Protein AF-A0A257NHM6-F1 (afdb_monomer_lite)

Structure (mmCIF, N/CA/C/O backbone):
data_AF-A0A257NHM6-F1
#
_entry.id   AF-A0A257NHM6-F1
#
loop_
_atom_site.group_PDB
_atom_site.id
_atom_site.type_symbol
_atom_site.label_atom_id
_atom_site.label_alt_id
_atom_site.label_comp_id
_atom_site.label_asym_id
_atom_site.label_entity_id
_atom_site.label_seq_id
_atom_site.pdbx_PDB_ins_code
_atom_site.Cartn_x
_atom_site.Cartn_y
_atom_site.Cartn_z
_atom_site.occupancy
_atom_site.B_iso_or_equiv
_atom_site.auth_seq_id
_atom_site.auth_comp_id
_atom_site.auth_asym_id
_atom_site.auth_atom_id
_atom_site.pdbx_PDB_model_num
ATOM 1 N N . TYR A 1 1 ? 3.327 11.373 24.747 1.00 69.81 1 TYR A N 1
ATOM 2 C CA . TYR A 1 1 ? 2.076 12.151 24.751 1.00 69.81 1 TYR A CA 1
ATOM 3 C C . TYR A 1 1 ? 2.465 13.617 24.839 1.00 69.81 1 TYR A C 1
ATOM 5 O O . TYR A 1 1 ? 3.226 13.944 25.741 1.00 69.81 1 TYR A O 1
ATOM 13 N N . PHE A 1 2 ? 2.054 14.435 23.866 1.00 85.31 2 PHE A N 1
ATOM 14 C CA . PHE A 1 2 ? 2.403 15.860 23.750 1.00 85.31 2 PHE A CA 1
ATOM 15 C C . PHE A 1 2 ? 1.136 16.694 23.998 1.00 85.31 2 PHE A C 1
ATOM 17 O O . PHE A 1 2 ? 0.481 17.091 23.034 1.00 85.31 2 PHE A O 1
ATOM 24 N N . PRO A 1 3 ? 0.715 16.868 25.263 1.00 84.12 3 PRO A N 1
ATOM 25 C CA . PRO A 1 3 ? -0.564 17.499 25.603 1.00 84.12 3 PRO A CA 1
ATOM 26 C C . PRO A 1 3 ? -0.699 18.929 25.062 1.00 84.12 3 PRO A C 1
ATOM 28 O O . PRO A 1 3 ? -1.798 19.395 24.790 1.00 84.12 3 PRO A O 1
ATOM 31 N N . GLU A 1 4 ? 0.416 19.625 24.846 1.00 94.69 4 GLU A N 1
ATOM 32 C CA . GLU A 1 4 ? 0.450 20.960 24.252 1.00 94.69 4 GLU A CA 1
ATOM 33 C C . GLU A 1 4 ? 0.086 20.985 22.756 1.00 94.69 4 GLU A C 1
ATOM 35 O O . GLU A 1 4 ? -0.087 22.059 22.180 1.00 94.69 4 GLU A O 1
ATOM 40 N N . LYS A 1 5 ? -0.006 19.817 22.108 1.00 92.00 5 LYS A N 1
ATOM 41 C CA . LYS A 1 5 ? -0.317 19.667 20.679 1.00 92.00 5 LYS A CA 1
ATOM 42 C C . LYS A 1 5 ? -1.787 19.343 20.397 1.00 92.00 5 LYS A C 1
ATOM 44 O O . LYS A 1 5 ? -2.137 19.191 19.229 1.00 92.00 5 LYS A O 1
ATOM 49 N N . GLY A 1 6 ? -2.632 19.290 21.425 1.00 92.31 6 GLY A N 1
ATOM 50 C CA . GLY A 1 6 ? -4.068 19.035 21.313 1.00 92.31 6 GLY A CA 1
ATOM 51 C C . GLY A 1 6 ? -4.506 17.744 22.000 1.00 92.31 6 GLY A C 1
ATOM 52 O O . GLY A 1 6 ? -3.699 17.014 22.576 1.00 92.31 6 GLY A O 1
ATOM 53 N N . GLU A 1 7 ? -5.811 17.489 21.936 1.00 93.31 7 GLU A N 1
ATOM 54 C CA . GLU A 1 7 ? -6.444 16.313 22.534 1.00 93.31 7 GLU A CA 1
ATOM 55 C C . GLU A 1 7 ? -5.906 15.003 21.943 1.00 93.31 7 GLU A C 1
ATOM 57 O O . GLU A 1 7 ? -5.546 14.920 20.763 1.00 93.31 7 GLU A O 1
ATOM 62 N N . ALA A 1 8 ? -5.886 13.953 22.767 1.00 90.69 8 ALA A N 1
ATOM 63 C CA . ALA A 1 8 ? -5.508 12.622 22.317 1.00 90.69 8 ALA A CA 1
ATOM 64 C C . ALA A 1 8 ? -6.482 12.127 21.236 1.00 90.69 8 ALA A C 1
ATOM 66 O O . ALA A 1 8 ? -7.693 12.078 21.445 1.00 90.69 8 ALA A O 1
ATOM 67 N N . HIS A 1 9 ? -5.944 11.716 20.089 1.00 90.25 9 HIS A N 1
ATOM 68 C CA . HIS A 1 9 ? -6.718 11.053 19.048 1.00 90.25 9 HIS A CA 1
ATOM 69 C C . HIS A 1 9 ? -6.553 9.537 19.146 1.00 90.25 9 HIS A C 1
ATOM 71 O O . HIS A 1 9 ? -5.426 9.038 19.158 1.00 90.25 9 HIS A O 1
ATOM 77 N N . GLN A 1 10 ? -7.675 8.818 19.163 1.00 90.25 10 GLN A N 1
ATOM 78 C CA . GLN A 1 10 ? -7.698 7.363 19.157 1.00 90.25 10 GLN A CA 1
ATOM 79 C C . GLN A 1 10 ? -8.126 6.839 17.786 1.00 90.25 10 GLN A C 1
ATOM 81 O O . GLN A 1 10 ? -9.250 7.072 17.344 1.00 90.25 10 GLN A O 1
ATOM 86 N N . VAL A 1 11 ? -7.234 6.091 17.141 1.00 94.69 11 VAL A N 1
ATOM 87 C CA . VAL A 1 11 ? -7.542 5.361 15.908 1.00 94.69 11 VAL A CA 1
ATOM 88 C C . VAL A 1 11 ? -8.244 4.040 16.231 1.00 94.69 11 VAL A C 1
ATOM 90 O O . VAL A 1 11 ? -7.955 3.416 17.253 1.00 94.69 11 VAL A O 1
ATOM 93 N N . SER A 1 12 ? -9.150 3.604 15.356 1.00 95.44 12 SER A N 1
ATOM 94 C CA . SER A 1 12 ? -9.918 2.362 15.526 1.00 95.44 12 SER A CA 1
ATOM 95 C C . SER A 1 12 ? -9.263 1.135 14.890 1.00 95.44 12 SER A C 1
ATOM 97 O O . SER A 1 12 ? -9.564 0.010 15.277 1.00 95.44 12 SER A O 1
ATOM 99 N N . GLN A 1 13 ? -8.382 1.322 13.904 1.00 96.19 13 GLN A N 1
ATOM 100 C CA . GLN A 1 13 ? -7.820 0.227 13.117 1.00 96.19 13 GLN A CA 1
ATOM 101 C C . GLN A 1 13 ? -6.410 0.553 12.625 1.00 96.19 13 GLN A C 1
ATOM 103 O O . GLN A 1 13 ? -6.106 1.696 12.280 1.00 96.19 13 GLN A O 1
ATOM 108 N N . LEU A 1 14 ? -5.574 -0.481 12.536 1.00 96.88 14 LEU A N 1
ATOM 109 C CA . LEU A 1 14 ? -4.289 -0.456 11.844 1.00 96.88 14 LEU A CA 1
ATOM 110 C C . LEU A 1 14 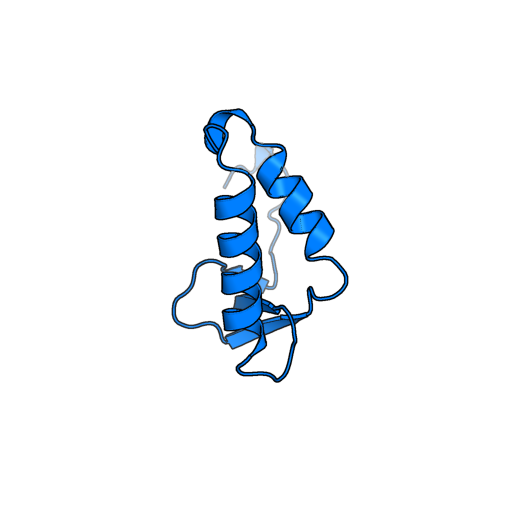? -4.306 -1.443 10.676 1.00 96.88 14 LEU A C 1
ATOM 112 O O . LEU A 1 14 ? -4.735 -2.584 10.833 1.00 96.88 14 LEU A O 1
ATOM 116 N N . LEU A 1 15 ? -3.780 -1.014 9.528 1.00 97.56 15 LEU A N 1
ATOM 117 C CA . LEU A 1 15 ? -3.473 -1.876 8.388 1.00 97.56 15 LEU A CA 1
ATOM 118 C C . LEU A 1 15 ? -1.956 -1.912 8.207 1.00 97.56 15 LEU A C 1
ATOM 120 O O . LEU A 1 15 ? -1.343 -0.922 7.806 1.00 97.56 15 LEU A O 1
ATOM 124 N N . LEU A 1 16 ? -1.340 -3.044 8.534 1.00 97.69 16 LEU A N 1
ATOM 125 C CA . LEU A 1 16 ? 0.110 -3.215 8.495 1.00 97.69 16 LEU A CA 1
ATOM 126 C C . LEU A 1 16 ? 0.517 -3.860 7.167 1.00 97.69 16 LEU A C 1
ATOM 128 O O . LEU A 1 16 ? 0.189 -5.019 6.905 1.00 97.69 16 LEU A O 1
ATOM 132 N N . SER A 1 17 ? 1.220 -3.107 6.323 1.00 96.62 17 SER A N 1
ATOM 133 C CA . SER A 1 17 ? 1.779 -3.604 5.062 1.00 96.62 17 SER A CA 1
ATOM 134 C C . SER A 1 17 ? 3.122 -4.312 5.277 1.00 96.62 17 SER A C 1
ATOM 136 O O . SER A 1 17 ? 3.726 -4.220 6.345 1.00 96.62 17 SER A O 1
ATOM 138 N N . GLY A 1 18 ? 3.598 -5.047 4.264 1.00 92.81 18 GLY A N 1
ATOM 139 C CA . GLY A 1 18 ? 4.883 -5.760 4.343 1.00 92.81 18 GLY A CA 1
ATOM 140 C C . GLY A 1 18 ? 4.882 -6.935 5.327 1.00 92.81 18 GLY A C 1
ATOM 141 O O . GLY A 1 18 ? 5.938 -7.352 5.792 1.00 92.81 18 GLY A O 1
ATOM 142 N N . THR A 1 19 ? 3.699 -7.452 5.656 1.00 93.31 19 THR A N 1
ATOM 143 C CA . THR A 1 19 ? 3.511 -8.597 6.548 1.00 93.31 19 THR A CA 1
ATOM 144 C C . THR A 1 19 ? 3.678 -9.930 5.811 1.00 93.31 19 THR A C 1
ATOM 146 O O . THR A 1 19 ? 3.351 -10.044 4.629 1.00 93.31 19 THR A O 1
ATOM 149 N N . HIS A 1 20 ? 4.141 -10.957 6.528 1.00 92.88 20 HIS A N 1
ATOM 150 C CA . HIS A 1 20 ? 4.127 -12.349 6.061 1.00 92.88 20 HIS A CA 1
ATOM 151 C C . HIS A 1 20 ? 2.801 -13.068 6.357 1.00 92.88 20 HIS A C 1
ATOM 153 O O . HIS A 1 20 ? 2.559 -14.141 5.811 1.00 92.88 20 HIS A O 1
ATOM 159 N N . GLU A 1 21 ? 1.937 -12.476 7.185 1.00 95.00 21 GLU A N 1
ATOM 160 C CA . GLU A 1 21 ? 0.670 -13.062 7.639 1.00 95.00 21 GLU A CA 1
ATOM 161 C C . GLU A 1 21 ? -0.521 -12.126 7.350 1.00 95.00 21 GLU A C 1
ATOM 163 O O . GLU A 1 21 ? -1.206 -11.694 8.286 1.00 95.00 21 GLU A O 1
ATOM 168 N N . PRO A 1 22 ? -0.765 -11.739 6.083 1.00 96.94 22 PRO A N 1
ATOM 169 C CA . PRO A 1 22 ? -1.894 -10.880 5.754 1.00 96.94 22 PRO A CA 1
ATOM 170 C C . PRO A 1 22 ? -3.231 -11.593 5.984 1.00 96.94 22 PRO A C 1
ATOM 172 O O . PRO A 1 22 ? -3.368 -12.784 5.706 1.00 96.94 22 PRO A O 1
ATOM 175 N N . ASP A 1 23 ? -4.224 -10.846 6.454 1.00 97.69 23 ASP A N 1
ATOM 176 C CA . ASP A 1 23 ? -5.601 -11.309 6.673 1.00 97.69 23 ASP A CA 1
ATOM 177 C C . ASP A 1 23 ? -6.645 -10.469 5.916 1.00 97.69 23 ASP A C 1
ATOM 179 O O . ASP A 1 23 ? -7.816 -10.844 5.857 1.00 97.69 23 ASP A O 1
ATOM 183 N N . VAL A 1 24 ? -6.221 -9.380 5.265 1.00 97.88 24 VAL A N 1
ATOM 184 C CA . VAL A 1 24 ? -7.050 -8.580 4.360 1.00 97.88 24 VAL A CA 1
ATOM 185 C C . VAL A 1 24 ? -6.297 -8.263 3.069 1.00 97.88 24 VAL A C 1
ATOM 187 O O . VAL A 1 24 ? -5.097 -7.980 3.080 1.00 97.88 24 VAL A O 1
ATOM 190 N N . VAL A 1 25 ? -7.015 -8.296 1.945 1.00 98.44 25 VAL A N 1
ATOM 191 C CA . VAL A 1 25 ? -6.507 -7.915 0.621 1.00 98.44 25 VAL A CA 1
ATOM 192 C C . VAL A 1 25 ? -7.449 -6.887 0.005 1.00 98.44 25 VAL A C 1
ATOM 194 O O . VAL A 1 25 ? -8.658 -7.102 -0.053 1.00 98.44 25 VAL A O 1
ATOM 197 N N . ILE A 1 26 ? -6.892 -5.772 -0.459 1.00 98.25 26 ILE A N 1
ATOM 198 C CA . ILE A 1 26 ? -7.622 -4.702 -1.144 1.00 98.25 26 ILE A CA 1
ATOM 199 C C . ILE A 1 26 ? -7.400 -4.848 -2.651 1.00 98.25 26 ILE A C 1
ATOM 201 O O . ILE A 1 26 ? -6.255 -4.937 -3.091 1.00 98.25 26 ILE A O 1
ATOM 205 N N . ASP A 1 27 ? -8.478 -4.854 -3.440 1.00 98.62 27 ASP A N 1
ATOM 206 C CA . ASP A 1 27 ? -8.396 -4.862 -4.906 1.00 98.62 27 ASP A CA 1
ATOM 207 C C . ASP A 1 27 ? -7.840 -3.532 -5.426 1.00 98.62 27 ASP A C 1
ATOM 209 O O . ASP A 1 27 ? -8.438 -2.468 -5.250 1.00 98.62 27 ASP A O 1
ATOM 213 N N . VAL A 1 28 ? -6.693 -3.607 -6.099 1.00 98.50 28 VAL A N 1
ATOM 214 C CA . VAL A 1 28 ? -6.023 -2.462 -6.728 1.00 98.50 28 VAL A CA 1
ATOM 215 C C . VAL A 1 28 ? -5.958 -2.598 -8.245 1.00 98.50 28 VAL A C 1
ATOM 217 O O . VAL A 1 28 ? -5.226 -1.866 -8.909 1.00 98.50 28 VAL A O 1
ATOM 220 N N . SER A 1 29 ? -6.746 -3.497 -8.838 1.00 98.19 29 SER A N 1
ATOM 221 C CA . SER A 1 29 ? -6.686 -3.790 -10.274 1.00 98.19 29 SER A CA 1
ATOM 222 C C . SER A 1 29 ? -6.970 -2.567 -11.146 1.00 98.19 29 SER A C 1
ATOM 224 O O . SER A 1 29 ? -6.427 -2.435 -12.237 1.00 98.19 29 SER A O 1
ATOM 226 N N . ARG A 1 30 ? -7.775 -1.622 -10.648 1.00 98.44 30 ARG A N 1
ATOM 227 C CA . ARG A 1 30 ? -8.089 -0.363 -11.346 1.00 98.44 30 ARG A CA 1
ATOM 228 C C . ARG A 1 30 ? -7.050 0.743 -11.142 1.00 98.44 30 ARG A C 1
ATOM 230 O O . ARG A 1 30 ? -7.144 1.779 -11.795 1.00 98.44 30 ARG A O 1
ATOM 237 N N . THR A 1 31 ? -6.109 0.570 -10.216 1.00 98.50 31 THR A N 1
ATOM 238 C CA . THR A 1 31 ? -5.164 1.612 -9.779 1.00 98.50 31 THR A CA 1
ATOM 239 C C . THR A 1 31 ? -3.700 1.176 -9.837 1.00 98.50 31 THR A C 1
ATOM 241 O O . THR A 1 31 ? -2.817 1.990 -9.557 1.00 98.50 31 THR A O 1
ATOM 244 N N . ILE A 1 32 ? -3.418 -0.063 -10.248 1.00 98.31 32 ILE A N 1
ATOM 245 C CA . ILE A 1 32 ? -2.066 -0.626 -10.305 1.00 98.31 32 ILE A CA 1
ATOM 246 C C . ILE A 1 32 ? -1.112 0.211 -11.175 1.00 98.31 32 ILE A C 1
ATOM 248 O O . ILE A 1 32 ? 0.002 0.513 -10.747 1.00 98.31 32 ILE A O 1
ATOM 252 N N . ASP A 1 33 ? -1.576 0.727 -12.314 1.00 98.06 33 ASP A N 1
ATOM 253 C CA . ASP A 1 33 ? -0.779 1.604 -13.182 1.00 98.06 33 ASP A CA 1
ATOM 254 C C . ASP A 1 33 ? -0.385 2.914 -12.483 1.00 98.06 33 ASP A C 1
ATOM 256 O O . ASP A 1 33 ? 0.719 3.435 -12.666 1.00 98.06 33 ASP A O 1
ATOM 260 N N . THR A 1 34 ? -1.285 3.465 -11.665 1.00 98.62 34 THR A N 1
ATOM 261 C CA . THR A 1 34 ? -1.022 4.676 -10.876 1.00 98.62 34 THR A CA 1
ATOM 262 C C . THR A 1 34 ? 0.018 4.395 -9.797 1.00 98.62 34 THR A C 1
ATOM 264 O O . THR A 1 34 ? 0.931 5.200 -9.612 1.00 98.62 34 THR A O 1
ATOM 267 N N . LYS A 1 35 ? -0.056 3.231 -9.137 1.00 98.06 35 LYS A N 1
ATOM 268 C CA . LYS A 1 35 ? 0.963 2.783 -8.177 1.00 98.06 35 LYS A CA 1
ATOM 269 C C . LYS A 1 35 ? 2.335 2.663 -8.837 1.00 98.06 35 LYS A C 1
ATOM 271 O O . LYS A 1 35 ? 3.306 3.205 -8.315 1.00 98.06 35 LYS A O 1
ATOM 276 N N . VAL A 1 36 ? 2.417 2.024 -10.004 1.00 97.94 36 VAL A N 1
ATOM 277 C CA . VAL A 1 36 ? 3.660 1.906 -10.784 1.00 97.94 36 VAL A CA 1
ATOM 278 C C . VAL A 1 36 ? 4.246 3.284 -11.097 1.00 97.94 36 VAL A C 1
ATOM 280 O O . VAL A 1 36 ? 5.420 3.529 -10.823 1.00 97.94 36 VAL A O 1
ATOM 283 N N . LYS A 1 37 ? 3.433 4.214 -11.615 1.00 97.38 37 LYS A N 1
ATOM 284 C CA . LYS A 1 37 ? 3.877 5.591 -11.898 1.00 97.38 37 LYS A CA 1
ATOM 285 C C . LYS A 1 37 ? 4.384 6.299 -10.642 1.00 97.38 37 LYS A C 1
ATOM 287 O O . LYS A 1 37 ? 5.409 6.971 -10.708 1.00 97.38 37 LYS A O 1
ATOM 292 N N . SER A 1 38 ? 3.700 6.123 -9.510 1.00 97.81 38 SER A N 1
ATOM 293 C CA . SER A 1 38 ? 4.120 6.695 -8.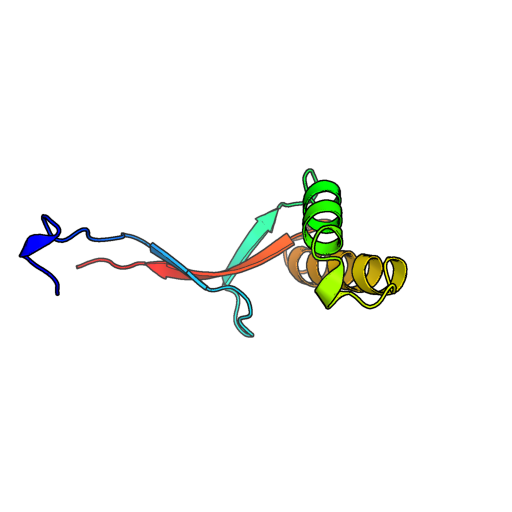229 1.00 97.81 38 SER A CA 1
ATOM 294 C C . SER A 1 38 ? 5.483 6.163 -7.788 1.00 97.81 38 SER A C 1
ATOM 296 O O . SER A 1 38 ? 6.332 6.953 -7.395 1.00 97.81 38 SER A O 1
ATOM 298 N N . VAL A 1 39 ? 5.723 4.851 -7.882 1.00 96.56 39 VAL A N 1
ATOM 299 C CA . VAL A 1 39 ? 7.022 4.254 -7.521 1.00 96.56 39 VAL A CA 1
ATOM 300 C C . VAL A 1 39 ? 8.132 4.776 -8.437 1.00 96.56 39 VAL A C 1
ATOM 302 O O . VAL A 1 39 ? 9.191 5.178 -7.957 1.00 96.56 39 VAL A O 1
ATOM 305 N N . LEU A 1 40 ? 7.878 4.848 -9.746 1.00 96.25 40 LEU A N 1
ATOM 306 C CA . LEU A 1 40 ? 8.855 5.334 -10.727 1.00 96.25 40 LEU A CA 1
ATOM 307 C C . LEU A 1 40 ? 9.186 6.826 -10.582 1.00 96.25 40 LEU A C 1
ATOM 309 O O . LEU A 1 40 ? 10.251 7.259 -11.018 1.00 96.25 40 LEU A O 1
ATOM 313 N N . ALA A 1 41 ? 8.318 7.619 -9.950 1.00 96.56 41 ALA A N 1
ATOM 314 C CA . ALA A 1 41 ? 8.597 9.026 -9.675 1.00 96.56 41 ALA A CA 1
ATOM 315 C C . ALA A 1 41 ? 9.767 9.220 -8.687 1.00 96.56 41 ALA A C 1
ATOM 317 O O . ALA A 1 41 ? 10.392 10.281 -8.673 1.00 96.56 41 ALA A O 1
ATOM 318 N N . HIS A 1 42 ? 10.124 8.194 -7.905 1.00 95.44 42 HIS A N 1
ATOM 319 C CA . HIS A 1 42 ? 11.291 8.202 -7.020 1.00 95.44 42 HIS A CA 1
ATOM 320 C C . HIS A 1 42 ? 12.594 7.943 -7.797 1.00 95.44 42 HIS A C 1
ATOM 322 O O . HIS A 1 42 ? 13.333 7.002 -7.509 1.00 95.44 42 HIS A O 1
ATOM 328 N N . ALA A 1 43 ? 12.895 8.804 -8.776 1.00 92.44 43 ALA A N 1
ATOM 329 C CA . ALA A 1 43 ? 13.994 8.634 -9.732 1.00 92.44 43 ALA A CA 1
ATOM 330 C C . ALA A 1 43 ? 15.361 8.355 -9.074 1.00 92.44 43 ALA A C 1
ATOM 332 O O . ALA A 1 43 ? 16.130 7.531 -9.565 1.00 92.44 43 ALA A O 1
ATOM 333 N N . SER A 1 44 ? 15.651 8.992 -7.933 1.00 93.44 44 SER A N 1
ATOM 334 C CA . SER A 1 44 ? 16.909 8.793 -7.200 1.00 93.44 44 SER A CA 1
ATOM 335 C C . SER A 1 44 ? 17.050 7.412 -6.549 1.00 93.44 44 SER A C 1
ATOM 337 O O . SER A 1 44 ? 18.159 7.040 -6.185 1.00 93.44 44 SER A O 1
ATOM 339 N N . GLN A 1 45 ? 15.956 6.660 -6.390 1.00 91.38 45 GLN A N 1
ATOM 340 C CA . GLN A 1 45 ? 15.934 5.346 -5.734 1.00 91.38 45 GLN A CA 1
ATOM 341 C C . GLN A 1 45 ? 15.947 4.178 -6.726 1.00 91.38 45 GLN A C 1
ATOM 343 O O . GLN A 1 45 ? 16.343 3.076 -6.364 1.00 91.38 45 GLN A O 1
ATOM 348 N N . ILE A 1 46 ? 15.515 4.405 -7.970 1.00 87.38 46 ILE A N 1
ATOM 349 C CA . ILE A 1 46 ? 15.314 3.341 -8.970 1.00 87.38 46 ILE A CA 1
ATOM 350 C C . ILE A 1 46 ? 16.526 3.102 -9.881 1.00 87.38 46 ILE A C 1
ATOM 352 O O . ILE A 1 46 ? 16.484 2.206 -10.713 1.00 87.38 46 ILE A O 1
ATOM 356 N N . ALA A 1 47 ? 17.589 3.907 -9.758 1.00 84.19 47 ALA A N 1
ATOM 357 C CA . ALA A 1 47 ? 18.855 3.767 -10.495 1.00 84.19 47 ALA A CA 1
ATOM 358 C C . ALA A 1 47 ? 18.729 3.563 -12.028 1.00 84.19 47 ALA A C 1
ATOM 360 O O . ALA A 1 47 ? 19.646 3.052 -12.664 1.00 84.19 47 ALA A O 1
ATOM 361 N N . GLY A 1 48 ? 17.610 3.982 -12.631 1.00 84.88 48 GLY A N 1
ATOM 362 C CA . GLY A 1 48 ? 17.331 3.831 -14.063 1.00 84.88 48 GLY A CA 1
ATOM 363 C C . GLY A 1 48 ? 16.686 2.504 -14.491 1.00 84.88 48 GLY A C 1
ATOM 364 O O . GLY A 1 48 ? 16.378 2.369 -15.672 1.00 84.88 48 GLY A O 1
ATOM 365 N N . ASP A 1 49 ? 16.419 1.559 -13.583 1.00 92.06 49 ASP A N 1
ATOM 366 C CA . ASP A 1 49 ? 15.765 0.279 -13.905 1.00 92.06 49 ASP A CA 1
ATOM 367 C C . ASP A 1 49 ? 14.233 0.374 -13.802 1.00 92.06 49 ASP A C 1
ATOM 369 O O . ASP A 1 49 ? 13.593 -0.140 -12.885 1.00 92.06 49 ASP A O 1
ATOM 373 N N . ALA A 1 50 ? 13.619 1.106 -14.730 1.00 91.50 50 ALA A N 1
ATOM 374 C CA . ALA A 1 50 ? 12.174 1.315 -14.701 1.00 91.50 50 ALA A CA 1
ATOM 375 C C . ALA A 1 50 ? 11.375 0.025 -14.962 1.00 91.50 50 ALA A C 1
ATOM 377 O O . ALA A 1 50 ? 10.305 -0.155 -14.379 1.00 91.50 50 ALA A O 1
ATOM 378 N N . ASP A 1 51 ? 11.873 -0.856 -15.829 1.00 94.12 51 ASP A N 1
ATOM 379 C CA . ASP A 1 51 ? 11.155 -2.066 -16.233 1.00 94.12 51 ASP A CA 1
ATOM 380 C C . ASP A 1 51 ? 11.235 -3.158 -15.162 1.00 94.12 51 ASP A C 1
ATOM 382 O O . ASP A 1 51 ? 10.197 -3.703 -14.789 1.00 94.12 51 ASP A O 1
ATOM 386 N N . GLY A 1 52 ? 12.400 -3.378 -14.542 1.00 95.25 52 GLY A N 1
ATOM 387 C CA . GLY A 1 52 ? 12.504 -4.295 -13.406 1.00 95.25 52 GLY A CA 1
ATOM 388 C C . GLY A 1 52 ? 11.626 -3.860 -12.228 1.00 95.25 52 GLY A C 1
ATOM 389 O O . GLY A 1 52 ? 10.951 -4.679 -11.599 1.00 95.25 52 GLY A O 1
ATOM 390 N N . ILE A 1 53 ? 11.542 -2.552 -11.962 1.00 95.06 53 ILE A N 1
ATOM 391 C CA . ILE A 1 53 ? 10.653 -2.011 -10.924 1.00 95.06 53 ILE A CA 1
ATOM 392 C C . ILE A 1 53 ? 9.173 -2.225 -11.269 1.00 95.06 53 ILE A C 1
ATOM 394 O O . ILE A 1 53 ? 8.392 -2.564 -10.376 1.00 95.06 53 ILE A O 1
ATOM 398 N N . ARG A 1 54 ? 8.773 -2.070 -12.539 1.00 96.62 54 ARG A N 1
ATOM 399 C CA . ARG A 1 54 ? 7.406 -2.391 -12.990 1.00 96.62 54 ARG A CA 1
A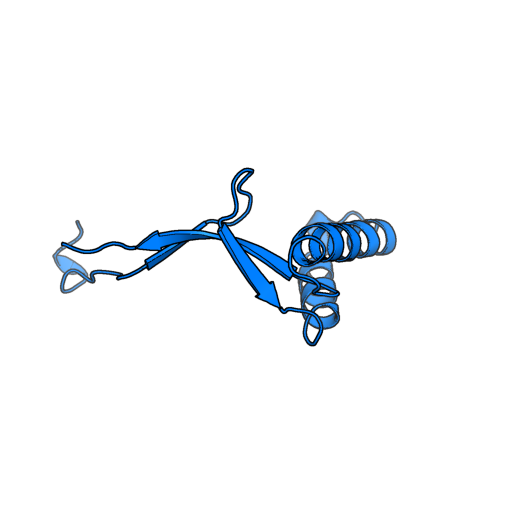TOM 400 C C . ARG A 1 54 ? 7.073 -3.848 -12.701 1.00 96.62 54 ARG A C 1
ATOM 402 O O . ARG A 1 54 ? 6.069 -4.105 -12.036 1.00 96.62 54 ARG A O 1
ATOM 409 N N . ASP A 1 55 ? 7.932 -4.767 -13.128 1.00 97.38 55 ASP A N 1
ATOM 410 C CA 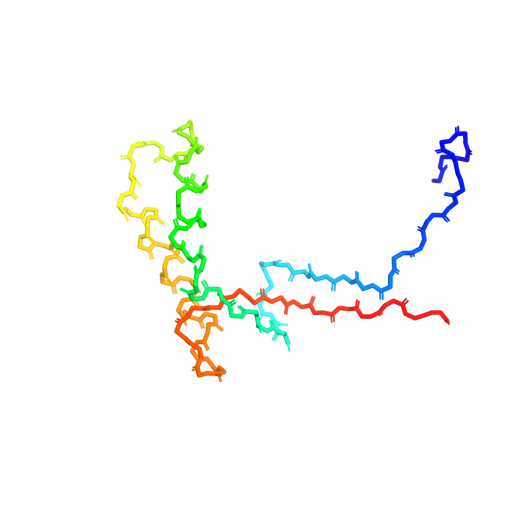. ASP A 1 55 ? 7.723 -6.208 -12.969 1.00 97.38 55 ASP A CA 1
ATOM 411 C C . ASP A 1 55 ? 7.600 -6.604 -11.495 1.00 97.38 55 ASP A C 1
ATOM 413 O O . ASP A 1 55 ? 6.707 -7.364 -11.118 1.00 97.38 55 ASP A O 1
ATOM 417 N N . VAL A 1 56 ? 8.435 -6.025 -10.626 1.00 96.19 56 VAL A N 1
ATOM 418 C CA . VAL A 1 56 ? 8.350 -6.248 -9.176 1.00 96.19 56 VAL A CA 1
ATOM 419 C C . VAL A 1 56 ? 7.023 -5.741 -8.604 1.00 96.19 56 VAL A C 1
ATOM 421 O O . VAL A 1 56 ? 6.424 -6.417 -7.764 1.00 96.19 56 VAL A O 1
ATOM 424 N N . VAL A 1 57 ? 6.549 -4.564 -9.025 1.00 97.31 57 VAL A N 1
ATOM 425 C CA . VAL A 1 57 ? 5.288 -3.990 -8.527 1.00 97.31 57 VAL A CA 1
ATOM 426 C C . VAL A 1 57 ? 4.087 -4.825 -8.972 1.00 97.31 57 VAL A C 1
ATOM 428 O O . VAL A 1 57 ? 3.267 -5.179 -8.120 1.00 97.31 57 VAL A O 1
ATOM 431 N N . TYR A 1 58 ? 3.997 -5.176 -10.259 1.00 98.38 58 TYR A N 1
ATOM 432 C CA . TYR A 1 58 ? 2.923 -6.031 -10.776 1.00 98.38 58 TYR A CA 1
ATOM 433 C C . TYR A 1 58 ? 2.973 -7.419 -10.146 1.00 98.38 58 TYR A C 1
ATOM 435 O O . TYR A 1 58 ? 1.987 -7.853 -9.556 1.00 98.38 58 TYR A O 1
ATOM 443 N N . GLY A 1 59 ? 4.133 -8.078 -10.168 1.00 98.25 59 GLY A N 1
ATOM 444 C CA . GLY A 1 59 ? 4.286 -9.437 -9.657 1.00 98.25 59 GLY A CA 1
ATOM 445 C C . GLY A 1 59 ? 3.933 -9.565 -8.174 1.00 98.25 59 GLY A C 1
ATOM 446 O O . GLY A 1 59 ? 3.309 -10.546 -7.773 1.00 98.25 59 GLY A O 1
ATOM 447 N N . ARG A 1 60 ? 4.269 -8.567 -7.344 1.00 97.19 60 ARG A N 1
ATOM 448 C CA . ARG A 1 60 ? 3.853 -8.544 -5.929 1.00 97.19 60 ARG A CA 1
ATOM 449 C C . ARG A 1 60 ? 2.349 -8.348 -5.771 1.00 97.19 60 ARG A C 1
ATOM 451 O O . ARG A 1 60 ? 1.748 -8.998 -4.918 1.00 97.19 60 ARG A O 1
ATOM 458 N N . ALA A 1 61 ? 1.745 -7.473 -6.572 1.00 98.19 61 ALA A N 1
ATOM 459 C CA . ALA A 1 61 ? 0.308 -7.242 -6.512 1.00 98.19 61 ALA A CA 1
ATOM 460 C C . ALA A 1 61 ? -0.488 -8.471 -6.987 1.00 98.19 61 ALA A C 1
ATOM 462 O O . ALA A 1 61 ? -1.477 -8.838 -6.357 1.00 98.19 61 ALA A O 1
ATOM 463 N N . GLU A 1 62 ? -0.031 -9.167 -8.031 1.00 98.31 62 GLU A N 1
ATOM 464 C CA . GLU A 1 62 ? -0.627 -10.437 -8.471 1.00 98.31 62 GLU A CA 1
ATOM 465 C C . GLU A 1 62 ? -0.527 -11.516 -7.394 1.00 98.31 62 GLU A C 1
ATOM 467 O O . GLU A 1 62 ? -1.506 -12.200 -7.101 1.00 98.31 62 GLU A O 1
ATOM 472 N N . GLN A 1 63 ? 0.649 -11.666 -6.773 1.00 97.38 63 GLN A N 1
ATOM 473 C CA . GLN A 1 63 ? 0.852 -12.630 -5.688 1.00 97.38 63 GLN A CA 1
ATOM 474 C C . GLN A 1 63 ? -0.082 -12.363 -4.504 1.00 97.38 63 GLN A C 1
ATOM 476 O O . GLN A 1 63 ? -0.619 -13.310 -3.934 1.00 97.38 63 GLN A O 1
ATOM 481 N N . ALA A 1 64 ? -0.305 -11.093 -4.165 1.00 97.75 64 ALA A N 1
ATOM 482 C CA . ALA A 1 64 ? -1.223 -10.695 -3.104 1.00 97.75 64 ALA A CA 1
ATOM 483 C C . ALA A 1 64 ? -2.703 -10.913 -3.471 1.00 97.75 64 ALA A C 1
ATOM 485 O O . ALA A 1 64 ? -3.487 -11.309 -2.613 1.00 97.75 64 ALA A O 1
ATOM 486 N N . GLY A 1 65 ? -3.098 -10.670 -4.726 1.00 98.00 65 GLY A N 1
ATOM 487 C CA . GLY A 1 65 ? -4.486 -10.815 -5.184 1.00 98.00 65 GLY A CA 1
ATOM 488 C C . GLY A 1 65 ? -4.920 -12.262 -5.435 1.00 98.00 65 GLY A C 1
ATOM 489 O O . GLY A 1 65 ? -6.068 -12.627 -5.167 1.00 98.00 65 GLY A O 1
ATOM 490 N N . ARG A 1 66 ? -3.998 -13.115 -5.899 1.00 97.75 66 ARG A N 1
ATOM 491 C CA . ARG A 1 66 ? -4.283 -14.493 -6.329 1.00 97.75 66 ARG A CA 1
ATOM 492 C C . ARG A 1 66 ? -5.048 -15.346 -5.302 1.00 97.75 66 ARG A C 1
ATOM 494 O O . ARG A 1 66 ? -5.996 -16.007 -5.725 1.00 97.75 66 ARG A O 1
ATOM 501 N N . PRO A 1 67 ? -4.709 -15.365 -3.994 1.00 96.19 67 PRO A N 1
ATOM 502 C CA . PRO A 1 67 ? -5.393 -16.218 -3.017 1.00 96.19 67 PRO A CA 1
ATOM 503 C C . PRO A 1 67 ? -6.891 -15.927 -2.863 1.00 96.19 67 PRO A C 1
ATOM 505 O O . PRO A 1 67 ? -7.641 -16.806 -2.451 1.00 96.19 67 PRO A O 1
ATOM 508 N N . VAL A 1 68 ? -7.325 -14.710 -3.207 1.00 97.12 68 VAL A N 1
ATOM 509 C CA . VAL A 1 68 ? -8.718 -14.247 -3.095 1.00 97.12 68 VAL A CA 1
ATOM 510 C C . VAL A 1 68 ? -9.387 -14.034 -4.460 1.00 97.12 68 VAL A C 1
ATOM 512 O O . VAL A 1 68 ? -10.468 -13.459 -4.537 1.00 97.12 68 VAL A O 1
ATOM 515 N N . GLY A 1 69 ? -8.763 -14.503 -5.547 1.00 97.56 69 GLY A N 1
ATOM 516 C CA . GLY A 1 69 ? -9.323 -14.424 -6.900 1.00 97.56 69 GLY A CA 1
ATOM 517 C C . GLY A 1 69 ? -9.274 -13.032 -7.538 1.00 97.56 69 GLY A C 1
ATOM 518 O O . GLY A 1 69 ? -9.993 -12.783 -8.504 1.00 97.56 69 GLY A O 1
ATOM 519 N N . LEU A 1 70 ? -8.440 -12.128 -7.020 1.00 97.94 70 LEU A N 1
ATOM 520 C CA . LEU A 1 70 ? -8.223 -10.801 -7.595 1.00 97.94 70 LEU A CA 1
ATOM 521 C C . LEU A 1 70 ? -7.051 -10.820 -8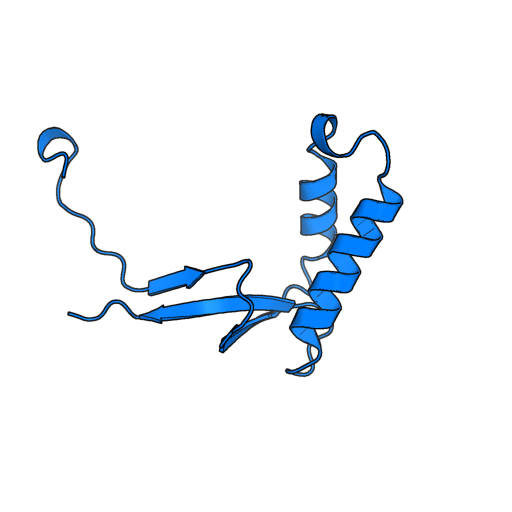.580 1.00 97.94 70 LEU A C 1
ATOM 523 O O . LEU A 1 70 ? -6.087 -11.564 -8.393 1.00 97.94 70 LEU A O 1
ATOM 527 N N . GLY A 1 71 ? -7.117 -9.961 -9.602 1.00 97.75 71 GLY A N 1
ATOM 528 C CA . GLY A 1 71 ? -6.007 -9.761 -10.537 1.00 97.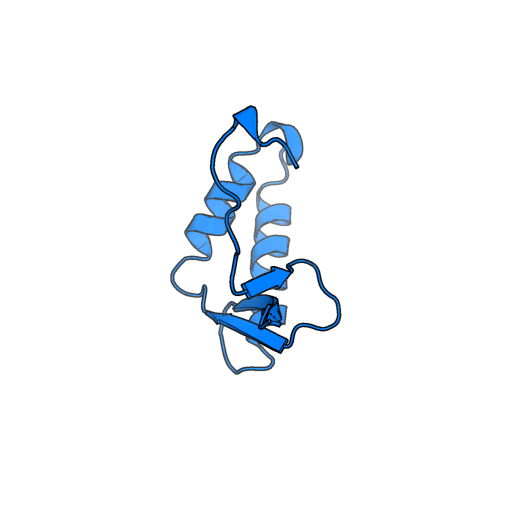75 71 GLY A CA 1
ATOM 529 C C . GLY A 1 71 ? -4.804 -9.128 -9.842 1.00 97.75 71 GLY A C 1
ATOM 530 O O . GLY A 1 71 ? -3.712 -9.686 -9.862 1.00 97.75 71 GLY A O 1
ATOM 531 N N . PHE A 1 72 ? -5.028 -8.004 -9.157 1.00 98.69 72 PHE A N 1
ATOM 532 C CA . PHE A 1 72 ? -4.003 -7.307 -8.384 1.00 98.69 72 PHE A CA 1
ATOM 533 C C . PHE A 1 72 ? -4.539 -6.915 -7.006 1.00 98.69 72 PHE A C 1
ATOM 535 O O . PHE A 1 72 ? -5.591 -6.284 -6.894 1.00 98.69 72 PHE A O 1
ATOM 542 N N . GLY A 1 73 ? -3.796 -7.258 -5.956 1.00 98.25 73 GLY A N 1
ATOM 543 C CA . GLY A 1 73 ? -4.135 -6.951 -4.571 1.00 98.25 73 GLY A CA 1
ATOM 544 C C . GLY A 1 73 ? -3.031 -6.200 -3.828 1.00 98.25 73 GLY A C 1
ATOM 545 O O . GLY A 1 73 ? -1.849 -6.300 -4.155 1.00 98.25 73 GLY A O 1
ATOM 546 N N . GLU A 1 74 ? -3.412 -5.478 -2.779 1.00 98.44 74 GLU A N 1
ATOM 547 C CA . GLU A 1 74 ? -2.509 -5.082 -1.696 1.00 98.44 74 GLU A CA 1
ATOM 548 C C . GLU A 1 74 ? -2.924 -5.780 -0.408 1.00 98.44 74 GLU A C 1
ATOM 550 O O . GLU A 1 74 ? -4.074 -5.681 0.016 1.00 98.44 74 GLU A O 1
ATOM 555 N N . ALA A 1 75 ? -1.986 -6.507 0.194 1.00 98.06 75 ALA A N 1
ATOM 556 C CA . ALA A 1 75 ? -2.236 -7.340 1.358 1.00 98.06 75 ALA A CA 1
ATOM 557 C C . ALA A 1 75 ? -1.733 -6.666 2.641 1.00 98.06 75 ALA A C 1
ATOM 559 O O . ALA A 1 75 ? -0.618 -6.134 2.679 1.00 98.06 75 ALA A O 1
ATOM 560 N N . PHE A 1 76 ? -2.546 -6.727 3.694 1.00 98.50 76 PHE A N 1
ATOM 561 C CA . PHE A 1 76 ? -2.253 -6.144 5.000 1.00 98.50 76 PHE A CA 1
ATOM 562 C C . PHE A 1 76 ? -2.605 -7.122 6.119 1.00 98.50 76 PHE A C 1
ATOM 564 O O . PHE A 1 76 ? -3.423 -8.025 5.941 1.00 98.50 76 PHE A O 1
ATOM 571 N N . ARG A 1 77 ? -2.008 -6.900 7.293 1.00 97.94 77 ARG A N 1
ATOM 572 C CA . ARG A 1 77 ? -2.533 -7.405 8.565 1.00 97.94 77 ARG A CA 1
ATOM 573 C C . ARG A 1 77 ? -3.429 -6.333 9.173 1.00 97.94 77 ARG A C 1
ATOM 575 O O . ARG A 1 77 ? -2.953 -5.226 9.430 1.00 97.94 77 ARG A O 1
ATOM 582 N N . SER A 1 78 ? -4.692 -6.654 9.406 1.00 97.50 78 SER A N 1
ATOM 583 C CA . SER A 1 78 ? -5.658 -5.783 10.059 1.00 97.50 78 SER A CA 1
ATOM 584 C C . SER A 1 78 ? -5.656 -6.023 11.564 1.00 97.50 78 SER A C 1
ATOM 586 O O . SER A 1 78 ? -5.816 -7.147 12.033 1.00 97.50 78 SER A O 1
ATOM 588 N N . VAL A 1 79 ? -5.506 -4.951 12.338 1.00 97.12 79 VAL A N 1
ATOM 589 C CA . VAL A 1 79 ? -5.630 -4.984 13.798 1.00 97.12 79 VAL A CA 1
ATOM 590 C C . VAL A 1 79 ? -6.699 -3.987 14.202 1.00 97.12 79 VAL A C 1
ATOM 592 O O . VAL A 1 79 ? -6.541 -2.783 13.993 1.00 97.12 79 VAL A O 1
ATOM 595 N N . GLU A 1 80 ? -7.790 -4.491 14.766 1.00 95.88 80 GLU A N 1
ATOM 596 C CA . GLU A 1 80 ? -8.808 -3.655 15.389 1.00 95.88 80 GLU A CA 1
ATOM 597 C C . GLU A 1 80 ? -8.327 -3.220 16.774 1.00 95.88 80 GLU A C 1
ATOM 599 O O . GLU A 1 80 ? -7.809 -4.018 17.557 1.00 95.88 80 GLU A O 1
ATOM 604 N N . LEU A 1 81 ? -8.462 -1.930 17.053 1.00 92.62 81 LEU A N 1
ATOM 605 C CA . LEU A 1 81 ? -8.085 -1.312 18.313 1.00 92.62 81 LEU A CA 1
ATOM 606 C C . LEU A 1 81 ? -9.368 -0.927 19.050 1.00 92.62 81 LEU A C 1
ATOM 608 O O . LEU A 1 81 ? -9.765 0.237 19.077 1.00 92.62 81 LEU A O 1
ATOM 612 N N . SER A 1 82 ? -10.047 -1.930 19.601 1.00 79.19 82 SER A N 1
ATOM 613 C CA . SER A 1 82 ? -11.176 -1.740 20.512 1.00 79.19 82 SER A CA 1
ATOM 614 C C . SER A 1 82 ? -10.673 -1.642 21.953 1.00 79.19 82 SER A C 1
ATOM 616 O O . SER A 1 82 ? -9.876 -2.482 22.379 1.00 79.19 82 SER A O 1
ATOM 618 N N . PHE A 1 83 ? -11.169 -0.654 22.696 1.00 61.69 83 PHE A N 1
ATOM 619 C CA . PHE A 1 83 ? -11.094 -0.608 24.158 1.00 61.69 83 PHE A CA 1
ATOM 620 C C . PHE A 1 83 ? -12.444 -0.986 24.757 1.00 61.69 83 PHE A C 1
ATOM 622 O O . PHE A 1 83 ? -13.469 -0.543 24.189 1.00 61.69 83 PHE A O 1
#

Radius of gyration: 16.85 Å; chains: 1; bounding box: 30×37×42 Å

Foldseek 3Di:
DPVVVDDDDDDFKDWAAPDPDFPDKDACVVPLVVVLVVVVVPVVVCVPPSPVSSCVSQVVQCVRQVVVVHNGIGTTHMDGDDD

Sequence (83 aa):
YFPEKGEAHQVSQLLLSGTHEPDVVIDVSRTIDTKVKSVLAHASQIAGDADGIRDVVYGRAEQAGRPVGLGFGEAFRSVELSF

Secondary structure (DSSP, 8-state):
--GGG-SPP--SEEEE-S-SS--EEEE-TTTHHHHHHHHHT-TTTSTT-HHHHHHHHHHHHHHHHGGGT-SSEEEEEEEE---

pLDDT: mean 94.64, std 6.02, range [61.69, 98.69]